Protein AF-A0A530AE40-F1 (afdb_monomer_lite)

Secondary structure (DSSP, 8-state):
------S-EEEEEE---SSSHHHHHHHHHHHHHHHH-TT-EEEEEE--TTGGGS---TTEEEEEPPPPP---

pLDDT: mean 86.07, std 12.8, range [41.03, 97.5]

Structure (mmCIF, N/CA/C/O backbone):
data_AF-A0A530AE40-F1
#
_entry.id   AF-A0A530AE40-F1
#
loop_
_atom_site.group_PDB
_atom_site.id
_atom_site.type_symbol
_atom_site.label_atom_id
_atom_site.label_alt_id
_atom_site.label_comp_id
_atom_site.label_asym_id
_atom_site.label_entity_id
_atom_site.label_seq_id
_atom_site.pdbx_PDB_ins_code
_atom_site.Cartn_x
_atom_site.Cartn_y
_atom_site.Cartn_z
_atom_site.occupancy
_atom_site.B_iso_or_equiv
_atom_site.auth_seq_id
_atom_site.auth_comp_id
_atom_site.auth_asym_id
_atom_site.auth_atom_id
_atom_site.pdbx_PDB_model_num
ATOM 1 N N . MET A 1 1 ? -5.996 11.484 25.478 1.00 41.03 1 MET A N 1
ATOM 2 C CA . MET A 1 1 ? -7.156 11.558 24.563 1.00 41.03 1 MET A CA 1
ATOM 3 C C . MET A 1 1 ? -6.697 11.153 23.171 1.00 41.03 1 MET A C 1
ATOM 5 O O . MET A 1 1 ? -6.141 11.984 22.470 1.00 41.03 1 MET A O 1
ATOM 9 N N . ILE A 1 2 ? -6.847 9.882 22.797 1.00 50.44 2 ILE A N 1
ATOM 10 C CA . ILE A 1 2 ? -6.574 9.432 21.423 1.00 50.44 2 ILE A CA 1
ATOM 11 C C . ILE A 1 2 ? -7.899 9.564 20.678 1.00 50.44 2 ILE A C 1
ATOM 13 O O . ILE A 1 2 ? -8.894 8.963 21.078 1.00 50.44 2 ILE A O 1
ATOM 17 N N . GLN A 1 3 ? -7.935 10.458 19.693 1.00 54.66 3 GLN A N 1
ATOM 18 C CA . GLN A 1 3 ? -9.141 10.791 18.945 1.00 54.66 3 GLN A CA 1
ATOM 19 C C . GLN A 1 3 ? -9.713 9.546 18.259 1.00 54.66 3 GLN A C 1
ATOM 21 O O . GLN A 1 3 ? -8.980 8.717 17.722 1.00 54.66 3 GLN A O 1
ATOM 26 N N . HIS A 1 4 ? -11.040 9.432 18.317 1.00 60.56 4 HIS A N 1
ATOM 27 C CA . HIS A 1 4 ? -11.858 8.361 17.762 1.00 60.56 4 HIS A CA 1
ATOM 28 C C . HIS A 1 4 ? -1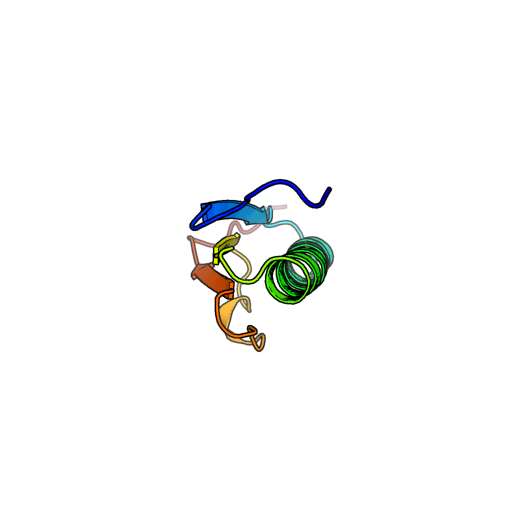1.746 8.280 16.233 1.00 60.56 4 HIS A C 1
ATOM 30 O O . HIS A 1 4 ? -12.663 8.666 15.516 1.00 60.56 4 HIS A O 1
ATOM 36 N N . VAL A 1 5 ? -10.650 7.732 15.716 1.00 63.09 5 VAL A N 1
ATOM 37 C CA . VAL A 1 5 ? -10.607 7.235 14.338 1.00 63.09 5 VAL A CA 1
ATOM 38 C C . VAL A 1 5 ? -11.274 5.855 14.332 1.00 63.09 5 VAL A C 1
ATOM 40 O O . VAL A 1 5 ? -10.620 4.817 14.256 1.00 63.09 5 VAL A O 1
ATOM 43 N N . GLN A 1 6 ? -12.590 5.847 14.545 1.00 70.06 6 GLN A N 1
ATOM 44 C CA . GLN A 1 6 ? -13.425 4.660 14.379 1.00 70.06 6 GLN A CA 1
ATOM 45 C C . GLN A 1 6 ? -13.811 4.598 12.897 1.00 70.06 6 GLN A C 1
ATOM 47 O O . GLN A 1 6 ? -14.345 5.566 12.360 1.00 70.06 6 GLN A O 1
ATOM 52 N N . ASP A 1 7 ? -13.464 3.495 12.235 1.00 83.69 7 ASP A N 1
ATOM 53 C CA . ASP A 1 7 ? -13.872 3.163 10.862 1.00 83.69 7 ASP A CA 1
ATOM 54 C C . ASP A 1 7 ? -13.419 4.119 9.743 1.00 83.69 7 ASP A C 1
ATOM 56 O O . ASP A 1 7 ? -14.060 4.218 8.692 1.00 83.69 7 ASP A O 1
ATOM 60 N N . ALA A 1 8 ? -12.285 4.804 9.911 1.00 91.88 8 ALA A N 1
ATOM 61 C CA . ALA A 1 8 ? -11.749 5.644 8.843 1.00 91.88 8 ALA A CA 1
ATOM 62 C C . ALA A 1 8 ? -10.996 4.833 7.780 1.00 91.88 8 ALA A C 1
ATOM 64 O O . ALA A 1 8 ? -10.292 3.858 8.062 1.00 91.88 8 ALA A O 1
ATOM 65 N N . ARG A 1 9 ? -11.119 5.293 6.533 1.00 95.88 9 ARG A N 1
ATOM 66 C CA . ARG A 1 9 ? -10.470 4.700 5.364 1.00 95.88 9 ARG A CA 1
ATOM 67 C C . ARG A 1 9 ? -9.502 5.700 4.754 1.00 95.88 9 ARG A C 1
ATOM 69 O O . ARG A 1 9 ? -9.896 6.817 4.428 1.00 95.88 9 ARG A O 1
ATOM 76 N N . ILE A 1 10 ? -8.252 5.288 4.583 1.00 96.50 10 ILE A N 1
ATOM 77 C CA . ILE A 1 10 ? -7.206 6.094 3.955 1.00 96.50 10 ILE A CA 1
ATOM 78 C C . ILE A 1 10 ? -6.861 5.488 2.603 1.00 96.50 10 ILE A C 1
ATOM 80 O O . ILE A 1 10 ? -6.552 4.304 2.499 1.00 96.50 10 ILE A O 1
ATOM 84 N N . LEU A 1 11 ? -6.863 6.324 1.571 1.00 97.25 11 LEU A N 1
ATOM 85 C CA . LEU A 1 11 ? -6.290 5.989 0.277 1.00 97.25 11 LEU A CA 1
ATOM 86 C C . LEU A 1 11 ? -4.884 6.582 0.194 1.00 97.25 11 LEU A C 1
ATOM 88 O O . LEU A 1 11 ? -4.713 7.793 0.320 1.00 97.25 11 LEU A O 1
ATOM 92 N N . MET A 1 12 ? -3.881 5.745 -0.036 1.00 95.94 12 MET A N 1
ATOM 93 C CA . MET A 1 12 ? -2.512 6.184 -0.285 1.00 95.94 12 MET A CA 1
ATOM 94 C C . MET A 1 12 ? -2.177 5.959 -1.752 1.00 95.94 12 MET A C 1
ATOM 96 O O . MET A 1 12 ? -2.215 4.831 -2.234 1.00 95.94 12 MET A O 1
ATOM 100 N N . TYR A 1 13 ? -1.808 7.020 -2.461 1.00 93.06 13 TYR A N 1
ATOM 101 C CA . TYR A 1 13 ? -1.285 6.896 -3.815 1.00 93.06 13 TYR A CA 1
ATOM 102 C C . TYR A 1 13 ? 0.242 6.828 -3.779 1.00 93.06 13 TYR A C 1
ATOM 104 O O . TYR A 1 13 ? 0.909 7.750 -3.307 1.00 93.06 13 TYR A O 1
ATOM 112 N N . SER A 1 14 ? 0.790 5.725 -4.276 1.00 87.88 14 SER A N 1
ATOM 113 C CA . SER A 1 14 ? 2.218 5.540 -4.476 1.00 87.88 14 SER A CA 1
ATOM 114 C C . SER A 1 14 ? 2.536 5.756 -5.947 1.00 87.88 14 SER A C 1
ATOM 116 O O . SER A 1 14 ? 2.142 4.962 -6.801 1.00 87.88 14 SER A O 1
ATOM 118 N N . HIS A 1 15 ? 3.216 6.864 -6.238 1.00 79.12 15 HIS A N 1
ATOM 119 C CA . HIS A 1 15 ? 3.604 7.186 -7.601 1.00 79.12 15 HIS A CA 1
ATOM 120 C C . HIS A 1 15 ? 4.5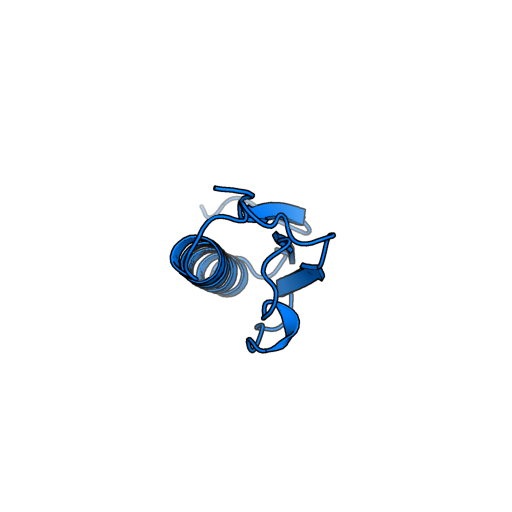90 6.151 -8.150 1.00 79.12 15 HIS A C 1
ATOM 122 O O . HIS A 1 15 ? 5.564 5.776 -7.497 1.00 79.12 15 HIS A O 1
ATOM 128 N N . ASP A 1 16 ? 4.362 5.780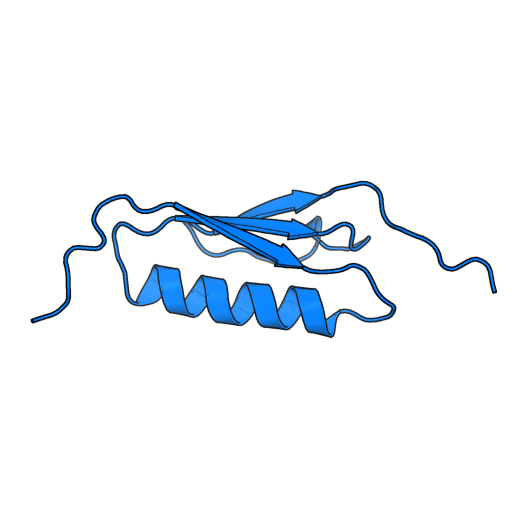 -9.401 1.00 68.19 16 ASP A N 1
ATOM 129 C CA . ASP A 1 16 ? 5.185 4.870 -10.176 1.00 68.19 16 ASP A CA 1
ATOM 130 C C . ASP A 1 16 ? 6.318 5.604 -10.880 1.00 68.19 16 ASP A C 1
ATOM 132 O O . ASP A 1 16 ? 6.175 6.137 -11.980 1.00 68.19 16 ASP A O 1
ATOM 136 N N . THR A 1 17 ? 7.458 5.688 -10.214 1.00 64.62 17 THR A N 1
ATOM 137 C CA . THR A 1 17 ? 8.726 6.059 -10.847 1.00 64.62 17 THR A CA 1
ATOM 138 C C . THR A 1 17 ? 9.697 4.884 -10.790 1.00 64.62 17 THR A C 1
ATOM 140 O O . THR A 1 17 ? 9.379 3.817 -10.265 1.00 64.62 17 THR A O 1
ATOM 143 N N . PHE A 1 18 ? 10.892 5.045 -11.364 1.00 63.47 18 PHE A N 1
ATOM 144 C CA . PHE A 1 18 ? 11.943 4.041 -11.227 1.00 63.47 18 PHE A CA 1
ATOM 145 C C . PHE A 1 18 ? 12.280 3.805 -9.750 1.00 63.47 18 PHE A C 1
ATOM 147 O O . PHE A 1 18 ? 12.638 4.731 -9.023 1.00 63.47 18 PHE A O 1
ATOM 154 N N . GLY A 1 19 ? 12.215 2.541 -9.339 1.00 71.38 19 GLY A N 1
ATOM 155 C CA . GLY A 1 19 ? 12.539 2.102 -7.987 1.00 71.38 19 GLY A CA 1
ATOM 156 C C . GLY A 1 19 ? 11.312 1.826 -7.118 1.00 71.38 19 GLY A C 1
ATOM 157 O O . GLY A 1 19 ? 10.175 2.122 -7.460 1.00 71.38 19 GLY A O 1
ATOM 158 N N . LEU A 1 20 ? 11.561 1.207 -5.965 1.00 83.31 20 LEU A N 1
ATOM 159 C CA . LEU A 1 20 ? 10.512 0.685 -5.079 1.00 83.31 20 LEU A CA 1
ATOM 160 C C . LEU A 1 20 ? 10.282 1.556 -3.843 1.00 83.31 20 LEU A C 1
ATOM 162 O O . LEU A 1 20 ? 9.414 1.255 -3.026 1.00 83.31 20 LEU A O 1
ATOM 166 N N . GLY A 1 21 ? 11.054 2.636 -3.692 1.00 87.88 21 GLY A N 1
ATOM 167 C CA . GLY A 1 21 ? 11.081 3.440 -2.471 1.00 87.88 21 GLY A CA 1
ATOM 168 C C . GLY A 1 21 ? 9.736 4.086 -2.138 1.00 87.88 21 GLY A C 1
ATOM 169 O O . GLY A 1 21 ? 9.375 4.167 -0.967 1.00 87.88 21 GLY A O 1
ATOM 170 N N . HIS A 1 22 ? 8.966 4.493 -3.151 1.00 89.62 22 HIS A N 1
ATOM 171 C CA . HIS A 1 22 ? 7.627 5.048 -2.949 1.00 89.62 22 HIS A CA 1
ATOM 172 C C . HIS A 1 22 ? 6.676 4.001 -2.363 1.00 89.62 22 HIS A C 1
ATOM 174 O O . HIS A 1 22 ? 6.033 4.260 -1.344 1.00 89.62 22 HIS A O 1
ATOM 180 N N . LEU A 1 23 ? 6.626 2.807 -2.957 1.00 90.00 23 LEU A N 1
ATOM 181 C CA . LEU A 1 23 ? 5.733 1.741 -2.510 1.00 90.00 23 LEU A CA 1
ATOM 182 C C . LEU A 1 23 ? 6.149 1.195 -1.142 1.00 90.00 23 LEU A C 1
ATOM 184 O O . LEU A 1 23 ? 5.305 1.030 -0.262 1.00 90.00 23 LEU A O 1
ATOM 188 N N . GLN A 1 24 ? 7.450 0.991 -0.930 1.00 91.88 24 GLN A N 1
ATOM 189 C CA . GLN A 1 24 ? 7.992 0.551 0.354 1.00 91.88 24 GLN A CA 1
ATOM 190 C C . GLN A 1 24 ? 7.674 1.553 1.468 1.00 91.88 24 GLN A C 1
ATOM 192 O O . GLN A 1 24 ? 7.204 1.152 2.530 1.00 91.88 24 GLN A O 1
ATOM 197 N N . ARG A 1 25 ? 7.854 2.860 1.225 1.00 92.88 25 ARG A N 1
ATOM 198 C CA . ARG A 1 25 ? 7.525 3.902 2.208 1.00 92.88 25 ARG A CA 1
ATOM 199 C C . ARG A 1 25 ? 6.027 3.956 2.500 1.00 92.88 25 ARG A C 1
ATOM 201 O O . ARG A 1 25 ? 5.655 3.984 3.670 1.00 92.88 25 ARG A O 1
ATOM 208 N N . CYS A 1 26 ? 5.179 3.941 1.466 1.00 94.31 26 CYS A N 1
ATOM 209 C CA . CYS A 1 26 ? 3.723 3.908 1.638 1.00 94.31 26 CYS A CA 1
ATOM 210 C C . CYS A 1 26 ? 3.293 2.708 2.485 1.00 94.31 26 CYS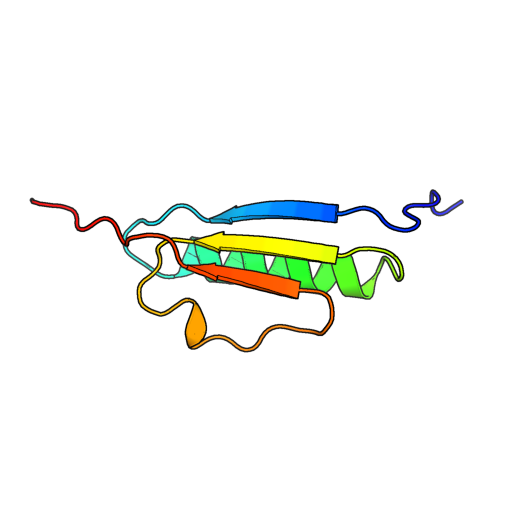 A C 1
ATOM 212 O O . CYS A 1 26 ? 2.521 2.876 3.423 1.00 94.31 26 CYS A O 1
ATOM 214 N N . ARG A 1 27 ? 3.849 1.522 2.214 1.00 94.62 27 ARG A N 1
ATOM 215 C CA . ARG A 1 27 ? 3.590 0.302 2.985 1.00 94.62 27 ARG A CA 1
ATOM 216 C C . ARG A 1 27 ? 4.023 0.433 4.445 1.00 94.62 27 ARG A C 1
ATOM 218 O O . ARG A 1 27 ? 3.242 0.106 5.331 1.00 94.62 27 ARG A O 1
ATOM 225 N N . THR A 1 28 ? 5.232 0.931 4.709 1.00 96.56 28 THR A N 1
ATOM 226 C CA . THR A 1 28 ? 5.731 1.120 6.082 1.00 96.56 28 THR A CA 1
ATOM 227 C C . THR A 1 28 ? 4.837 2.065 6.883 1.00 96.56 28 THR A C 1
ATOM 229 O O . THR A 1 28 ? 4.481 1.757 8.017 1.00 96.56 28 THR A O 1
ATOM 232 N N . ILE A 1 29 ? 4.417 3.180 6.279 1.00 96.69 29 ILE A N 1
ATOM 233 C CA . ILE A 1 29 ? 3.503 4.134 6.919 1.00 96.69 29 ILE A CA 1
ATOM 234 C C . ILE A 1 29 ? 2.132 3.488 7.153 1.00 96.69 29 ILE A C 1
ATOM 236 O O . ILE A 1 29 ? 1.621 3.542 8.267 1.00 96.69 29 ILE A O 1
ATOM 240 N N . ALA A 1 30 ? 1.557 2.829 6.141 1.00 96.94 30 ALA A N 1
ATOM 241 C CA . ALA A 1 30 ? 0.265 2.154 6.256 1.00 96.94 30 ALA A CA 1
ATOM 242 C C . ALA A 1 30 ? 0.254 1.116 7.385 1.00 96.94 30 ALA A C 1
ATOM 244 O O . ALA A 1 30 ? -0.702 1.052 8.153 1.00 96.94 30 ALA A O 1
ATOM 245 N N . HIS A 1 31 ? 1.332 0.336 7.509 1.00 97.19 31 HIS A N 1
ATOM 246 C CA . HIS A 1 31 ? 1.493 -0.661 8.564 1.00 97.19 31 HIS A CA 1
ATOM 247 C C . HIS A 1 31 ? 1.490 -0.031 9.960 1.00 97.19 31 HIS A C 1
ATOM 249 O O . HIS A 1 31 ? 0.746 -0.504 10.812 1.00 97.19 31 HIS A O 1
ATOM 255 N N . SER A 1 32 ? 2.257 1.043 10.172 1.00 96.94 32 SER A N 1
ATOM 256 C CA . SER A 1 32 ? 2.270 1.766 11.452 1.00 96.94 32 SER A CA 1
ATOM 257 C C . SER A 1 32 ? 0.891 2.339 11.784 1.00 96.94 32 SER A C 1
ATOM 259 O O . SER A 1 32 ? 0.420 2.217 12.908 1.00 96.94 32 SER A O 1
ATOM 261 N N . LEU A 1 33 ? 0.198 2.900 10.789 1.00 94.88 33 LEU A N 1
ATOM 262 C CA . LEU A 1 33 ? -1.129 3.472 10.990 1.00 94.88 33 LEU A CA 1
ATOM 263 C C . LEU A 1 33 ? -2.161 2.415 11.411 1.00 94.88 33 LEU A C 1
ATOM 265 O O . LEU A 1 33 ? -2.899 2.620 12.371 1.00 94.88 33 LEU A O 1
ATOM 269 N N . VAL A 1 34 ? -2.234 1.269 10.730 1.00 94.75 34 VAL A N 1
ATOM 270 C CA . VAL A 1 34 ? -3.199 0.235 11.142 1.00 94.75 34 VAL A CA 1
ATOM 271 C C . VAL A 1 34 ? -2.821 -0.417 12.472 1.00 94.75 34 VAL A C 1
ATOM 273 O O . VAL A 1 34 ? -3.707 -0.937 13.146 1.00 94.75 34 VAL A O 1
ATOM 276 N N . GLU A 1 35 ? -1.543 -0.413 12.854 1.00 94.44 35 GLU A N 1
ATOM 277 C CA . GLU A 1 35 ? -1.066 -0.928 14.141 1.00 94.44 35 GLU A CA 1
ATOM 278 C C . GLU A 1 35 ? -1.529 -0.043 15.306 1.00 94.44 35 GLU A C 1
ATOM 280 O O . GLU A 1 35 ? -2.087 -0.558 16.277 1.00 94.44 35 GLU A O 1
ATOM 285 N N . ASP A 1 36 ? -1.424 1.278 15.155 1.00 93.50 36 ASP A N 1
ATOM 286 C CA . ASP A 1 36 ? -1.791 2.241 16.198 1.00 93.50 36 ASP A CA 1
ATOM 287 C C . ASP A 1 36 ? -3.308 2.512 16.267 1.00 93.50 36 ASP A C 1
ATOM 289 O O . ASP A 1 36 ? -3.853 2.804 17.337 1.00 93.50 36 ASP A O 1
ATOM 293 N N . PHE A 1 37 ? -4.028 2.383 15.143 1.00 92.31 37 PHE A N 1
ATOM 294 C CA . PHE A 1 37 ? -5.448 2.734 15.031 1.00 92.31 37 PHE A CA 1
ATOM 295 C C . PHE A 1 37 ? -6.318 1.521 14.650 1.00 92.31 37 PHE A C 1
ATOM 297 O O . PHE A 1 37 ? -6.478 1.175 13.479 1.00 92.31 37 PHE A O 1
ATOM 304 N N . ARG A 1 38 ? -6.953 0.883 15.649 1.00 87.88 38 ARG A N 1
ATOM 305 C CA . ARG A 1 38 ? -7.697 -0.389 15.472 1.00 87.88 38 ARG A CA 1
ATOM 306 C C . ARG A 1 38 ? -8.867 -0.352 14.473 1.00 87.88 38 ARG A C 1
ATOM 308 O O . ARG A 1 38 ? -9.188 -1.401 13.923 1.00 87.88 38 ARG A O 1
ATOM 315 N N . GLY A 1 39 ? -9.479 0.809 14.230 1.00 90.25 39 GLY A N 1
ATOM 316 C CA . GLY A 1 39 ? -10.577 0.987 13.263 1.00 90.25 39 GLY A CA 1
ATOM 317 C C . GLY A 1 39 ? -10.131 1.423 11.863 1.00 90.25 39 GLY A C 1
ATOM 318 O O . GLY A 1 39 ? -10.968 1.618 10.987 1.00 90.25 39 GLY A O 1
ATOM 319 N N . LEU A 1 40 ? -8.827 1.611 11.645 1.00 94.94 40 LEU A N 1
ATOM 320 C CA . LEU A 1 40 ? -8.305 2.171 10.406 1.00 94.94 40 LEU A CA 1
ATOM 321 C C . LEU A 1 40 ? -8.107 1.100 9.331 1.00 94.94 40 LEU A C 1
ATOM 323 O O . LEU A 1 40 ? -7.552 0.030 9.598 1.00 94.94 40 LEU A O 1
ATOM 327 N N . GLN A 1 41 ? -8.499 1.431 8.103 1.00 96.44 41 GLN A N 1
ATOM 328 C CA . GLN A 1 41 ? -8.203 0.654 6.901 1.00 96.44 41 GLN A CA 1
ATOM 329 C C . GLN A 1 41 ? -7.439 1.515 5.898 1.00 96.44 41 GLN A C 1
ATOM 331 O O . GLN A 1 41 ? -7.750 2.696 5.720 1.00 96.44 41 GLN A O 1
ATOM 336 N N . VAL A 1 42 ? -6.456 0.927 5.223 1.00 97.50 42 VAL A N 1
ATOM 337 C CA . VAL A 1 42 ? -5.633 1.617 4.228 1.00 97.50 42 VAL A CA 1
ATOM 338 C C . VAL A 1 42 ? -5.680 0.865 2.905 1.00 97.50 42 VAL A C 1
ATOM 340 O O . VAL A 1 42 ? -5.428 -0.336 2.866 1.00 97.50 42 VAL A O 1
ATOM 343 N N . LEU A 1 43 ? -5.956 1.581 1.817 1.00 97.44 43 LEU A N 1
ATOM 344 C CA . LEU A 1 43 ? -5.821 1.077 0.455 1.00 97.44 43 LEU A CA 1
ATOM 345 C C . LEU A 1 43 ? -4.669 1.801 -0.245 1.00 97.44 43 LEU A C 1
ATOM 347 O O . LEU A 1 43 ? -4.649 3.030 -0.302 1.00 97.44 43 LEU A O 1
ATOM 351 N N . ILE A 1 44 ? -3.715 1.051 -0.788 1.00 96.06 44 ILE A N 1
ATOM 352 C CA . ILE A 1 44 ? -2.578 1.594 -1.534 1.00 96.06 44 ILE A CA 1
ATOM 353 C C . ILE A 1 44 ? -2.840 1.446 -3.031 1.00 96.06 44 ILE A C 1
ATOM 355 O O . ILE A 1 44 ? -2.959 0.338 -3.537 1.00 96.06 44 ILE A O 1
ATOM 359 N N . ILE A 1 45 ? -2.869 2.551 -3.769 1.00 94.69 45 ILE A N 1
ATOM 360 C CA . ILE A 1 45 ? -2.866 2.527 -5.234 1.00 94.69 45 ILE A CA 1
ATOM 361 C C . ILE A 1 45 ? -1.430 2.688 -5.710 1.00 94.69 45 ILE A C 1
ATOM 363 O O . ILE A 1 45 ? -0.772 3.669 -5.369 1.00 94.69 45 ILE A O 1
ATOM 367 N N . SER A 1 46 ? -0.950 1.747 -6.516 1.00 91.56 46 SER A N 1
ATOM 368 C CA . SER A 1 46 ? 0.370 1.818 -7.140 1.00 91.56 46 SER A CA 1
ATOM 369 C C . SER A 1 46 ? 0.300 1.197 -8.522 1.00 91.56 46 SER A C 1
ATOM 371 O O . SER A 1 46 ? -0.416 0.222 -8.724 1.00 91.56 46 SER A O 1
ATOM 373 N N . GLY A 1 47 ? 1.019 1.739 -9.493 1.00 89.69 47 GLY A N 1
ATOM 374 C CA . GLY A 1 47 ? 1.213 1.017 -10.744 1.00 89.69 47 GLY A CA 1
ATOM 375 C C . GLY A 1 47 ? 2.365 0.007 -10.664 1.00 89.69 47 GLY A C 1
ATOM 376 O O . GLY A 1 47 ? 2.582 -0.713 -11.639 1.00 89.69 47 GLY A O 1
ATOM 377 N N . ALA A 1 48 ? 3.134 -0.022 -9.562 1.00 87.81 48 ALA A N 1
ATOM 378 C CA . ALA A 1 48 ? 4.471 -0.593 -9.555 1.00 87.81 48 ALA A CA 1
ATOM 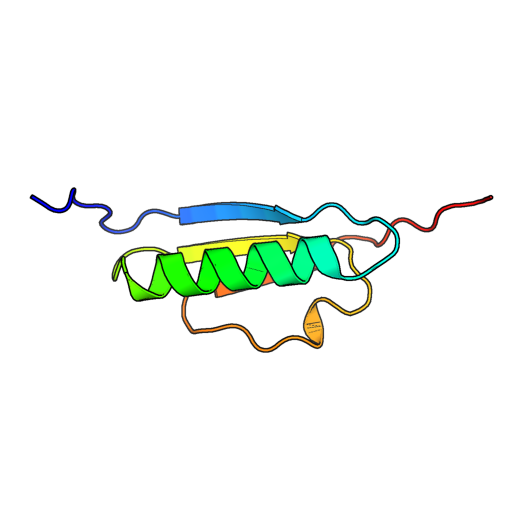379 C C . ALA A 1 48 ? 4.388 -2.061 -9.981 1.00 87.81 48 ALA A C 1
ATOM 381 O O . ALA A 1 48 ? 3.551 -2.795 -9.442 1.00 87.81 48 ALA A O 1
ATOM 382 N N . PRO A 1 49 ? 5.237 -2.528 -10.918 1.00 83.38 49 PRO A N 1
ATOM 383 C CA . PRO A 1 49 ? 5.082 -3.858 -11.507 1.00 83.38 49 PRO A CA 1
ATOM 384 C C . PRO A 1 49 ? 5.033 -4.988 -10.475 1.00 83.38 49 PRO A C 1
ATOM 386 O O . PRO A 1 49 ? 4.358 -5.991 -10.683 1.00 83.38 49 PRO A O 1
ATOM 389 N N . ILE A 1 50 ? 5.723 -4.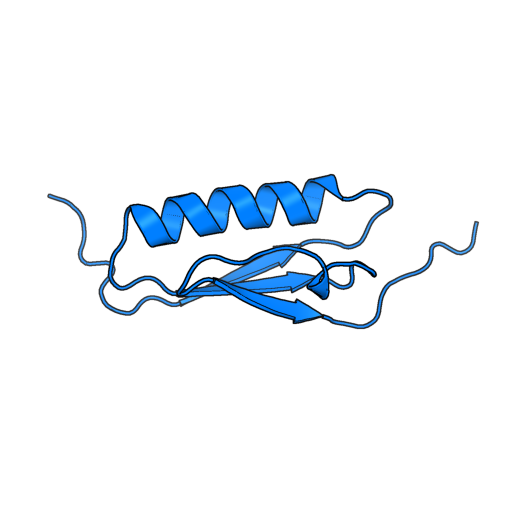802 -9.349 1.00 85.69 50 ILE A N 1
ATOM 390 C CA . ILE A 1 50 ? 5.851 -5.792 -8.283 1.00 85.69 50 ILE A CA 1
ATOM 391 C C . ILE A 1 50 ? 4.981 -5.489 -7.053 1.00 85.69 50 ILE A C 1
ATOM 393 O O . ILE A 1 50 ? 5.257 -6.015 -5.980 1.00 85.69 50 ILE A O 1
ATOM 397 N N . ALA A 1 51 ? 3.954 -4.637 -7.161 1.00 85.00 51 ALA A N 1
ATOM 398 C CA . ALA A 1 51 ? 3.118 -4.281 -6.010 1.00 85.00 51 ALA A CA 1
ATOM 399 C C . ALA A 1 51 ? 2.506 -5.510 -5.316 1.00 85.00 51 ALA A C 1
ATOM 401 O O . ALA A 1 51 ? 2.565 -5.624 -4.097 1.00 85.00 51 ALA A O 1
ATOM 402 N N . GLY A 1 52 ? 2.041 -6.487 -6.099 1.00 86.12 52 GLY A N 1
ATOM 403 C CA . GLY A 1 52 ? 1.498 -7.740 -5.568 1.00 86.12 52 GLY A CA 1
ATOM 404 C C . GLY A 1 52 ? 2.521 -8.733 -5.022 1.00 86.12 52 GLY A C 1
ATOM 405 O O . GLY A 1 52 ? 2.121 -9.786 -4.547 1.00 86.12 52 GLY A O 1
ATOM 406 N N . ALA A 1 53 ? 3.819 -8.426 -5.084 1.00 87.94 53 ALA A N 1
ATOM 407 C CA . ALA A 1 53 ? 4.865 -9.268 -4.505 1.00 87.94 53 ALA A CA 1
ATOM 408 C C . ALA A 1 53 ? 5.193 -8.902 -3.045 1.00 87.94 53 ALA A C 1
ATOM 410 O O . ALA A 1 53 ? 6.026 -9.561 -2.428 1.00 87.94 53 ALA A O 1
ATOM 411 N N . PHE A 1 54 ? 4.592 -7.841 -2.496 1.00 87.88 54 PHE A N 1
ATOM 412 C CA . PHE A 1 54 ? 4.797 -7.437 -1.106 1.00 87.88 54 PHE A CA 1
ATOM 413 C C . PHE A 1 54 ? 3.751 -8.058 -0.176 1.00 87.88 54 PHE A C 1
ATOM 415 O O . PHE A 1 54 ? 2.576 -8.141 -0.520 1.00 87.88 54 PHE A O 1
ATOM 422 N N . ASP A 1 55 ? 4.162 -8.383 1.051 1.00 90.81 55 ASP A N 1
ATOM 423 C CA . ASP A 1 55 ? 3.224 -8.794 2.099 1.00 90.81 55 ASP A CA 1
ATOM 424 C C . ASP A 1 55 ? 2.505 -7.583 2.686 1.00 90.81 55 ASP A C 1
ATOM 426 O O . ASP A 1 55 ? 3.158 -6.640 3.132 1.00 90.81 55 ASP A O 1
ATOM 430 N N . TYR A 1 56 ? 1.186 -7.612 2.801 1.00 92.94 56 TYR A N 1
ATOM 431 C CA . TYR A 1 56 ? 0.438 -6.547 3.467 1.00 92.94 56 TYR A CA 1
ATOM 432 C C . TYR A 1 56 ? -0.119 -7.033 4.802 1.00 92.94 56 TYR A C 1
ATOM 434 O O . TYR A 1 56 ? -0.569 -8.171 4.936 1.00 92.94 56 TYR A O 1
ATOM 442 N N . ARG A 1 57 ? -0.053 -6.176 5.827 1.00 92.88 57 ARG A N 1
ATOM 443 C CA . ARG A 1 57 ? -0.704 -6.457 7.113 1.00 92.88 57 ARG A CA 1
ATOM 444 C C . ARG A 1 57 ? -2.223 -6.442 6.947 1.00 92.88 57 ARG A C 1
ATOM 446 O O . ARG A 1 57 ? -2.757 -5.744 6.092 1.00 92.88 57 ARG A O 1
ATOM 453 N N . ALA A 1 58 ? -2.927 -7.144 7.835 1.00 93.31 58 ALA A N 1
ATOM 454 C CA . ALA A 1 58 ? -4.382 -7.054 7.921 1.00 93.31 58 ALA A CA 1
ATOM 455 C C . ALA A 1 58 ? -4.844 -5.583 7.994 1.00 93.31 58 ALA A C 1
ATOM 457 O O . ALA A 1 58 ? -4.261 -4.793 8.740 1.00 93.31 58 ALA A O 1
ATOM 458 N N . ARG A 1 59 ? -5.909 -5.245 7.251 1.00 95.62 59 ARG A N 1
ATOM 459 C CA . ARG A 1 59 ? -6.444 -3.879 7.035 1.00 95.62 59 ARG A CA 1
ATOM 460 C C . ARG A 1 59 ? -5.596 -2.960 6.150 1.00 95.62 59 ARG A C 1
ATOM 462 O O . ARG A 1 59 ? -5.962 -1.798 5.983 1.00 95.62 59 ARG A O 1
ATOM 469 N N . VAL A 1 60 ? -4.518 -3.466 5.560 1.00 97.19 60 VAL A N 1
ATOM 470 C CA . VAL A 1 60 ? -3.818 -2.809 4.457 1.00 97.19 60 VAL A CA 1
ATOM 471 C C . VAL A 1 60 ? -4.003 -3.661 3.216 1.00 97.19 60 VAL A C 1
ATOM 473 O O . VAL A 1 60 ? -3.668 -4.840 3.220 1.00 97.19 60 VAL A O 1
ATOM 476 N N . ASP A 1 61 ? -4.545 -3.061 2.168 1.00 95.69 61 ASP A N 1
ATOM 477 C CA . ASP A 1 61 ? -4.721 -3.712 0.873 1.00 95.69 61 ASP A CA 1
ATOM 478 C C . ASP A 1 61 ? -4.174 -2.811 -0.237 1.00 95.69 61 ASP A C 1
ATOM 480 O O . ASP A 1 61 ? -3.840 -1.643 0.001 1.00 95.69 61 ASP A O 1
ATOM 484 N N . PHE A 1 62 ? -4.055 -3.334 -1.452 1.00 94.19 62 PHE A N 1
ATOM 485 C CA . PHE A 1 62 ? -3.531 -2.583 -2.582 1.00 94.19 62 PHE A CA 1
ATOM 486 C C . PHE A 1 62 ? -4.326 -2.814 -3.869 1.00 94.19 62 PHE A C 1
ATOM 488 O O . PHE A 1 62 ? -4.875 -3.879 -4.127 1.00 94.19 62 PHE A O 1
ATOM 495 N N . VAL A 1 63 ? -4.339 -1.792 -4.721 1.00 94.25 63 VAL A N 1
ATOM 496 C CA . VAL A 1 63 ? -4.828 -1.873 -6.095 1.00 94.25 63 VAL A CA 1
ATOM 497 C C . VAL A 1 63 ? -3.668 -1.563 -7.023 1.00 94.25 63 VAL A C 1
ATOM 499 O O . VAL A 1 63 ? -3.101 -0.466 -6.997 1.00 94.25 63 VAL A O 1
ATOM 502 N N . LYS A 1 64 ? -3.339 -2.537 -7.875 1.00 90.81 64 LYS A N 1
ATOM 503 C CA . LYS A 1 64 ? -2.378 -2.346 -8.956 1.00 90.81 64 LYS A CA 1
ATOM 504 C C . LYS A 1 64 ? -3.058 -1.674 -10.144 1.00 90.81 64 LYS A C 1
ATOM 506 O O . LYS A 1 64 ? -3.957 -2.250 -10.751 1.00 90.81 64 LYS A O 1
ATOM 511 N N . ILE A 1 65 ? -2.598 -0.484 -10.507 1.00 91.00 65 ILE A N 1
ATOM 512 C CA . ILE A 1 65 ? -3.016 0.215 -11.733 1.00 91.00 65 ILE A CA 1
ATOM 513 C C . ILE A 1 65 ? -2.018 -0.058 -12.874 1.00 91.00 65 ILE A C 1
ATOM 515 O O . ILE A 1 65 ? -0.971 -0.670 -12.644 1.00 91.00 65 ILE A O 1
ATOM 519 N N . PRO A 1 66 ? -2.318 0.292 -14.138 1.00 88.88 66 PRO A N 1
ATOM 520 C CA . PRO A 1 66 ? -1.352 0.148 -15.223 1.00 88.88 66 PRO A CA 1
ATOM 521 C C . PRO A 1 66 ? -0.021 0.839 -14.897 1.00 88.88 66 PRO A C 1
ATOM 523 O O . PRO A 1 66 ? 0.001 1.999 -14.492 1.00 88.88 66 PRO A O 1
ATOM 526 N N . SER A 1 67 ? 1.081 0.107 -15.060 1.00 82.75 67 SER A N 1
ATOM 527 C CA . SER A 1 67 ? 2.429 0.612 -14.797 1.00 82.75 67 SER A CA 1
ATOM 528 C C . SER A 1 67 ? 2.830 1.586 -15.898 1.00 82.75 67 SER A C 1
ATOM 530 O O . SER A 1 67 ? 2.640 1.294 -17.082 1.00 82.75 67 SER A O 1
ATOM 532 N N . VAL A 1 68 ? 3.418 2.721 -15.528 1.00 77.06 68 VAL A N 1
ATOM 533 C CA . VAL A 1 68 ? 3.954 3.671 -16.508 1.00 77.06 68 VAL A CA 1
ATOM 534 C C . VAL A 1 68 ? 5.398 3.290 -16.817 1.00 77.06 68 VAL A C 1
ATOM 536 O O . VAL A 1 68 ? 6.233 3.195 -15.921 1.00 77.06 68 VAL A O 1
ATOM 539 N N . ILE A 1 69 ? 5.703 3.075 -18.095 1.00 71.81 69 ILE A N 1
ATOM 540 C CA . ILE A 1 69 ? 7.073 2.857 -18.569 1.00 71.81 69 ILE A CA 1
ATOM 541 C C . ILE A 1 69 ? 7.583 4.192 -19.101 1.00 71.81 69 ILE A C 1
ATOM 543 O O . ILE A 1 69 ? 6.960 4.793 -19.977 1.00 71.81 69 ILE A O 1
ATOM 547 N N . LYS A 1 70 ? 8.719 4.669 -18.588 1.00 66.38 70 LYS A N 1
ATOM 548 C CA . LYS A 1 70 ? 9.352 5.864 -19.142 1.00 66.38 70 LYS A CA 1
ATOM 549 C C . LYS A 1 70 ? 9.991 5.507 -20.485 1.00 66.38 70 LYS A C 1
ATOM 551 O O . LYS A 1 70 ? 10.920 4.706 -20.545 1.00 66.38 70 LYS A O 1
ATOM 556 N N . LEU A 1 71 ? 9.477 6.092 -21.560 1.00 71.31 71 LEU A N 1
ATOM 557 C CA . LEU A 1 71 ? 10.084 6.008 -22.882 1.00 71.31 71 LEU A CA 1
ATOM 558 C C . LEU A 1 71 ? 11.131 7.125 -22.981 1.00 71.31 71 LEU A C 1
ATOM 560 O O . LEU A 1 71 ? 10.760 8.262 -23.265 1.00 71.31 71 LEU A O 1
ATOM 564 N N . ARG A 1 72 ? 12.409 6.764 -22.790 1.00 62.19 72 ARG A N 1
ATOM 565 C CA . ARG A 1 72 ? 13.624 7.615 -22.809 1.00 62.19 72 ARG A CA 1
ATOM 566 C C . ARG A 1 72 ? 14.057 8.208 -21.466 1.00 62.19 72 ARG A C 1
ATOM 568 O O . ARG A 1 72 ? 13.241 8.833 -20.749 1.00 62.19 72 ARG A O 1
#

Foldseek 3Di:
DPDPPAQDEEEAEQEADPDCVSVVVSQVVQVVVCVVHVRYAYEYEYCHPCSVVDDHDPRYYYDHDNHDDDDD

Radius of gyration: 13.49 Å; chains: 1; bounding box: 28×21×47 Å

Sequence (72 aa):
MIQHVQDARILMYSHDTFGLGHLQRCRTIAHSLVEDFRGLQVLIISGAPIAGAFDYRARVDFVKIPSVIKLR